Protein AF-A0A544UK49-F1 (afdb_monomer)

Structure (mmCIF, N/CA/C/O backbone):
data_AF-A0A544UK49-F1
#
_entry.id   AF-A0A544UK49-F1
#
loop_
_atom_site.group_PDB
_atom_site.id
_atom_site.type_symbol
_atom_site.label_atom_id
_atom_site.label_alt_id
_atom_site.label_comp_id
_atom_site.label_asym_id
_atom_site.label_entity_id
_atom_site.label_seq_id
_atom_site.pdbx_PDB_ins_code
_atom_site.Cartn_x
_atom_site.Cartn_y
_atom_site.Cartn_z
_atom_site.occupancy
_atom_site.B_iso_or_equiv
_atom_site.auth_seq_id
_atom_site.auth_comp_id
_atom_site.auth_asym_id
_atom_site.auth_atom_id
_atom_site.pdbx_PDB_model_num
ATOM 1 N N . MET A 1 1 ? 18.398 2.813 -22.092 1.00 40.28 1 MET A N 1
ATOM 2 C CA . MET A 1 1 ? 19.322 2.550 -20.971 1.00 40.28 1 MET A CA 1
ATOM 3 C C . MET A 1 1 ? 18.545 2.897 -19.704 1.00 40.28 1 MET A C 1
ATOM 5 O O . MET A 1 1 ? 17.751 3.825 -19.763 1.00 40.28 1 MET A O 1
ATOM 9 N N . LEU A 1 2 ? 18.608 2.081 -18.646 1.00 53.88 2 LEU A N 1
ATOM 10 C CA . LEU A 1 2 ? 18.011 2.440 -17.351 1.00 53.88 2 LEU A CA 1
ATOM 11 C C . LEU A 1 2 ? 19.060 3.272 -16.617 1.00 53.88 2 LEU A C 1
ATOM 13 O O . LEU A 1 2 ? 20.028 2.716 -16.107 1.00 53.88 2 LEU A O 1
ATOM 17 N N . ASP A 1 3 ? 18.902 4.591 -16.640 1.00 71.00 3 ASP A N 1
ATOM 18 C CA . ASP A 1 3 ? 19.961 5.518 -16.219 1.00 71.00 3 ASP A CA 1
ATOM 19 C C . ASP A 1 3 ? 20.086 5.627 -14.689 1.00 71.00 3 ASP A C 1
ATOM 21 O O . ASP A 1 3 ? 21.111 6.067 -14.174 1.00 71.00 3 ASP A O 1
ATOM 25 N N . SER A 1 4 ? 19.063 5.198 -13.940 1.00 80.25 4 SER A N 1
ATOM 26 C CA . SER A 1 4 ? 19.109 5.057 -12.480 1.00 80.25 4 SER A CA 1
ATOM 27 C C . SER A 1 4 ? 17.943 4.212 -11.950 1.00 80.25 4 SER A C 1
ATOM 29 O O . SER A 1 4 ? 16.921 4.046 -12.617 1.00 80.25 4 SER A O 1
ATOM 31 N N . MET A 1 5 ? 18.090 3.684 -10.732 1.00 88.31 5 MET A N 1
ATOM 32 C CA . MET A 1 5 ? 17.018 3.0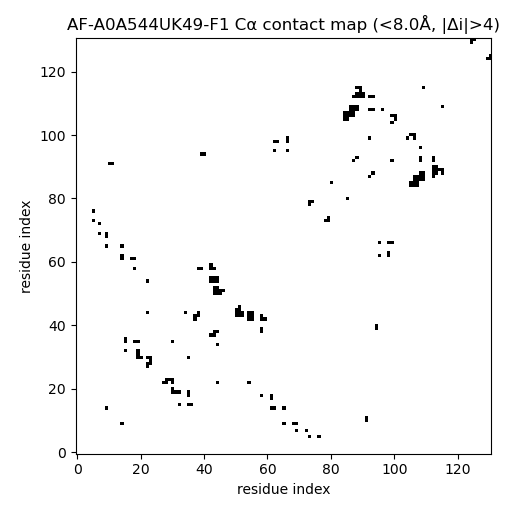47 -9.965 1.00 88.31 5 MET A CA 1
ATOM 33 C C . MET A 1 5 ? 17.021 3.619 -8.549 1.00 88.31 5 MET A C 1
ATOM 35 O O . MET A 1 5 ? 18.058 3.648 -7.887 1.00 88.31 5 MET A O 1
ATOM 39 N N . VAL A 1 6 ? 15.853 4.057 -8.081 1.00 89.38 6 VAL A N 1
ATOM 40 C CA . VAL A 1 6 ? 15.645 4.540 -6.712 1.00 89.38 6 VAL A CA 1
ATOM 41 C C . VAL A 1 6 ? 14.793 3.519 -5.968 1.00 89.38 6 VAL A C 1
ATOM 43 O O . VAL A 1 6 ? 13.713 3.161 -6.429 1.00 89.38 6 VAL A O 1
ATOM 46 N N . ILE A 1 7 ? 15.271 3.066 -4.810 1.00 91.56 7 ILE A N 1
ATOM 47 C CA . ILE A 1 7 ? 14.579 2.085 -3.966 1.00 91.56 7 ILE A CA 1
ATOM 48 C C . ILE A 1 7 ? 14.051 2.797 -2.719 1.00 91.56 7 ILE A C 1
ATOM 50 O O . ILE A 1 7 ? 14.794 3.521 -2.054 1.00 91.56 7 ILE A O 1
ATOM 54 N N . GLY A 1 8 ? 12.768 2.599 -2.413 1.00 89.81 8 GLY A N 1
ATOM 55 C CA . GLY A 1 8 ? 12.107 3.114 -1.214 1.00 89.81 8 GLY A CA 1
ATOM 56 C C . GLY A 1 8 ? 11.538 1.990 -0.348 1.00 89.81 8 GLY A C 1
ATOM 57 O O . GLY A 1 8 ? 11.257 0.904 -0.845 1.00 89.81 8 GLY A O 1
ATOM 58 N N . ASN A 1 9 ? 11.327 2.277 0.939 1.00 91.88 9 ASN A N 1
ATOM 59 C CA . ASN A 1 9 ? 10.817 1.313 1.926 1.00 91.88 9 ASN A CA 1
ATOM 60 C C . ASN A 1 9 ? 9.326 1.517 2.263 1.00 91.88 9 ASN A C 1
ATOM 62 O O . ASN A 1 9 ? 8.838 0.978 3.250 1.00 91.88 9 ASN A O 1
ATOM 66 N N . SER A 1 10 ? 8.591 2.281 1.452 1.00 91.81 10 SER A N 1
ATOM 67 C CA . SER A 1 10 ? 7.165 2.590 1.654 1.00 91.81 10 SER A CA 1
ATOM 68 C C . SER A 1 10 ? 6.254 1.532 1.019 1.00 91.81 10 SER A C 1
ATOM 70 O O . SER A 1 10 ? 5.401 1.849 0.198 1.00 91.81 10 SER A O 1
ATOM 72 N N . GLY A 1 11 ? 6.475 0.260 1.351 1.00 93.31 11 GLY A N 1
ATOM 73 C CA . GLY A 1 11 ? 5.667 -0.852 0.845 1.00 93.31 11 GLY A CA 1
ATOM 74 C C . GLY A 1 11 ? 4.308 -0.987 1.542 1.00 93.31 11 GLY A C 1
ATOM 75 O O . GLY A 1 11 ? 4.080 -0.434 2.618 1.00 93.31 11 GLY A O 1
ATOM 76 N N . ILE A 1 12 ? 3.419 -1.806 0.964 1.00 95.12 12 ILE A N 1
ATOM 77 C CA . ILE A 1 12 ? 2.086 -2.098 1.531 1.00 95.12 12 ILE A CA 1
ATOM 78 C C . ILE A 1 12 ? 2.165 -2.730 2.919 1.00 95.12 12 ILE A C 1
ATOM 80 O O . ILE A 1 12 ? 1.290 -2.495 3.744 1.00 95.12 12 ILE A O 1
ATOM 84 N N . ASN A 1 13 ? 3.215 -3.494 3.214 1.00 94.81 13 ASN A N 1
ATOM 85 C CA . ASN A 1 13 ? 3.452 -4.020 4.556 1.00 94.81 13 ASN A CA 1
ATOM 86 C C . ASN A 1 13 ? 3.513 -2.897 5.607 1.00 94.81 13 ASN A C 1
ATOM 88 O O . ASN A 1 13 ? 2.946 -3.049 6.682 1.00 94.81 13 ASN A O 1
ATOM 92 N N . ILE A 1 14 ? 4.112 -1.748 5.276 1.00 96.69 14 ILE A N 1
ATOM 93 C CA . ILE A 1 14 ? 4.169 -0.592 6.177 1.00 96.69 14 ILE A CA 1
ATOM 94 C C . ILE A 1 14 ? 2.776 0.005 6.386 1.00 96.69 14 ILE A C 1
ATOM 96 O O . ILE A 1 14 ? 2.404 0.305 7.518 1.00 96.69 14 ILE A O 1
ATOM 100 N N . LEU A 1 15 ? 1.983 0.147 5.319 1.00 97.25 15 LEU A N 1
ATOM 101 C CA . LEU A 1 15 ? 0.591 0.590 5.438 1.00 97.25 15 LEU A CA 1
ATOM 102 C C . LEU A 1 15 ? -0.228 -0.374 6.307 1.00 97.25 15 LEU A C 1
ATOM 104 O O . LEU A 1 15 ? -0.957 0.078 7.186 1.00 97.25 15 LEU A O 1
ATOM 108 N N . ARG A 1 16 ? -0.077 -1.689 6.105 1.00 97.19 16 ARG A N 1
ATOM 109 C CA . ARG A 1 16 ? -0.768 -2.716 6.899 1.00 97.19 16 ARG A CA 1
ATOM 110 C C . ARG A 1 16 ? -0.444 -2.576 8.385 1.00 97.19 16 ARG A C 1
ATOM 112 O O . ARG A 1 16 ? -1.366 -2.536 9.194 1.00 97.19 16 ARG A O 1
ATOM 119 N N . SER A 1 17 ? 0.832 -2.406 8.736 1.00 97.06 17 SER A N 1
ATOM 120 C CA . SER A 1 17 ? 1.244 -2.165 10.124 1.00 97.06 17 SER A CA 1
ATOM 121 C C . SER A 1 17 ? 0.639 -0.879 10.697 1.00 97.06 17 SER A C 1
ATOM 123 O O . SER A 1 17 ? 0.098 -0.910 11.799 1.00 97.06 17 SER A O 1
ATOM 125 N N . LYS A 1 18 ? 0.650 0.228 9.937 1.00 97.38 18 LYS A N 1
ATOM 126 C CA . LYS A 1 18 ? 0.038 1.504 10.357 1.00 97.38 18 LYS A CA 1
ATOM 127 C C . LYS A 1 18 ? -1.466 1.363 10.613 1.00 97.38 18 LYS A C 1
ATOM 129 O O . LYS A 1 18 ? -1.974 1.910 11.589 1.00 97.38 18 LYS A O 1
ATOM 134 N N . VAL A 1 19 ? -2.182 0.631 9.757 1.00 97.81 19 VAL A N 1
ATOM 135 C CA . VAL A 1 19 ? -3.616 0.351 9.935 1.00 97.81 19 VAL A CA 1
ATOM 136 C C . VAL A 1 19 ? -3.848 -0.503 11.176 1.00 97.81 19 VAL A C 1
ATOM 138 O O . VAL A 1 19 ? -4.675 -0.126 12.002 1.00 97.81 19 VAL A O 1
ATOM 141 N N . ALA A 1 20 ? -3.103 -1.599 11.345 1.00 97.69 20 ALA A N 1
ATOM 142 C CA . ALA A 1 20 ? -3.225 -2.476 12.509 1.00 97.69 20 ALA A CA 1
ATOM 143 C C . ALA A 1 20 ? -3.045 -1.700 13.819 1.00 97.69 20 ALA A C 1
ATOM 145 O O . ALA A 1 20 ? -3.921 -1.720 14.681 1.00 97.69 20 ALA A O 1
ATOM 146 N N . GLU A 1 21 ? -1.943 -0.956 13.935 1.00 97.75 21 GLU A N 1
ATOM 147 C CA . GLU A 1 21 ? -1.611 -0.167 15.121 1.00 97.75 21 GLU A CA 1
ATOM 148 C C . GLU A 1 21 ? -2.668 0.908 15.397 1.00 97.75 21 GLU A C 1
ATOM 150 O O . GLU A 1 21 ? -3.119 1.081 16.535 1.00 97.75 21 GLU A O 1
ATOM 155 N N . LYS A 1 22 ? -3.120 1.615 14.353 1.00 97.94 22 LYS A N 1
ATOM 156 C CA . LYS A 1 22 ? -4.109 2.682 14.509 1.00 97.94 22 LYS A CA 1
ATOM 157 C C . LYS A 1 22 ? -5.478 2.147 14.921 1.00 97.94 22 LYS A C 1
ATOM 159 O O . LYS A 1 22 ? -6.111 2.739 15.789 1.00 97.94 22 LYS A O 1
ATOM 164 N N . MET A 1 23 ? -5.927 1.044 14.327 1.00 97.12 23 MET A N 1
ATOM 165 C CA . MET A 1 23 ? -7.206 0.417 14.669 1.00 97.12 23 MET A CA 1
ATOM 166 C C . MET A 1 23 ? -7.163 -0.191 16.074 1.00 97.12 23 MET A C 1
ATOM 168 O O . MET A 1 23 ? -8.080 0.031 16.864 1.00 97.12 23 MET A O 1
ATOM 172 N N . ALA A 1 24 ? -6.075 -0.888 16.416 1.00 96.69 24 ALA A N 1
ATOM 173 C CA . ALA A 1 24 ? -5.889 -1.480 17.736 1.00 96.69 24 ALA A CA 1
ATOM 174 C C . ALA A 1 24 ? -5.894 -0.417 18.841 1.00 96.69 24 ALA A C 1
ATOM 176 O O . ALA A 1 24 ? -6.634 -0.536 19.816 1.00 96.69 24 ALA A O 1
ATOM 177 N N . SER A 1 25 ? -5.118 0.657 18.664 1.00 97.19 25 SER A N 1
ATOM 178 C CA . SER A 1 25 ? -5.023 1.742 19.649 1.00 97.19 25 SER A CA 1
ATOM 179 C C . SER A 1 25 ? -6.310 2.560 19.773 1.00 97.19 25 SER A C 1
ATOM 181 O O . SER A 1 25 ? -6.671 2.947 20.880 1.00 97.19 25 SER A O 1
ATOM 183 N N . HIS A 1 26 ? -7.014 2.818 18.667 1.00 96.88 26 HIS A N 1
ATOM 184 C CA . HIS A 1 26 ? -8.227 3.636 18.682 1.00 96.88 26 HIS A CA 1
ATOM 185 C C . HIS A 1 26 ? -9.438 2.888 19.261 1.00 96.88 26 HIS A C 1
ATOM 187 O O . HIS A 1 26 ? -10.202 3.474 20.021 1.00 96.88 26 HIS A O 1
ATOM 193 N N . TYR A 1 27 ? -9.603 1.599 18.942 1.00 95.31 27 TYR A N 1
ATOM 194 C CA . TYR A 1 27 ? -10.757 0.806 19.387 1.00 95.31 27 TYR A CA 1
ATOM 195 C C . TYR A 1 27 ? -10.472 -0.089 20.603 1.00 95.31 27 TYR A C 1
ATOM 197 O O . TYR A 1 27 ? -11.396 -0.715 21.118 1.00 95.31 27 TYR A O 1
ATOM 205 N N . GLY A 1 28 ? -9.221 -0.164 21.073 1.00 95.00 28 GLY A N 1
ATOM 206 C CA . GLY A 1 28 ? -8.837 -0.997 22.217 1.00 95.00 28 GLY A CA 1
ATOM 207 C C . GLY A 1 28 ? -8.973 -2.498 21.945 1.00 95.00 28 GLY A C 1
ATOM 208 O O . GLY A 1 28 ? -9.362 -3.253 22.833 1.00 95.00 28 GLY A O 1
ATOM 209 N N . ILE A 1 29 ? -8.694 -2.926 20.710 1.00 94.75 29 ILE A N 1
ATOM 210 C CA . ILE A 1 29 ? -8.846 -4.314 20.250 1.00 94.75 29 ILE A CA 1
ATOM 211 C C . ILE A 1 29 ? -7.521 -4.886 19.743 1.00 94.75 29 ILE A C 1
ATOM 213 O O . ILE A 1 29 ? -6.585 -4.154 19.428 1.00 94.75 29 ILE A O 1
ATOM 217 N N . THR A 1 30 ? -7.462 -6.206 19.592 1.00 94.00 30 THR A N 1
ATOM 218 C CA . THR A 1 30 ? -6.423 -6.857 18.787 1.00 94.00 30 THR A CA 1
ATOM 219 C C . THR A 1 30 ? -6.849 -6.866 17.323 1.00 94.00 30 THR A C 1
ATOM 221 O O . THR A 1 30 ? -8.000 -7.171 17.021 1.00 94.00 30 THR A O 1
ATOM 224 N N . VAL A 1 31 ? -5.921 -6.541 16.424 1.00 95.75 31 VAL A N 1
ATOM 225 C CA . VAL A 1 31 ? -6.138 -6.554 14.973 1.00 95.75 31 VAL A CA 1
ATOM 226 C C . VAL A 1 31 ? -5.103 -7.485 14.358 1.00 95.75 31 VAL A C 1
ATOM 228 O O . VAL A 1 31 ? -3.904 -7.239 14.479 1.00 95.75 31 VAL A O 1
ATOM 231 N N . SER A 1 32 ? -5.561 -8.576 13.752 1.00 95.56 32 SER A N 1
ATOM 232 C CA . SER A 1 32 ? -4.705 -9.538 13.059 1.00 95.56 32 SER A CA 1
ATOM 233 C C . SER A 1 32 ? -4.388 -9.088 11.631 1.00 95.56 32 SER A C 1
ATOM 235 O O . SER A 1 32 ? -5.064 -8.226 11.067 1.00 95.56 32 SER A O 1
ATOM 237 N N . ASP A 1 33 ? -3.397 -9.716 10.996 1.00 94.25 33 ASP A N 1
ATOM 238 C CA . ASP A 1 33 ? -3.070 -9.436 9.593 1.00 94.25 33 ASP A CA 1
ATOM 239 C C . ASP A 1 33 ? -4.237 -9.712 8.637 1.00 94.25 33 ASP A C 1
ATOM 241 O O . ASP A 1 33 ? -4.374 -9.011 7.631 1.00 94.25 33 ASP A O 1
ATOM 245 N N . ALA A 1 34 ? -5.076 -10.707 8.948 1.00 94.88 34 ALA A N 1
ATOM 246 C CA . ALA A 1 34 ? -6.279 -11.012 8.180 1.00 94.88 34 ALA A CA 1
ATOM 247 C C . ALA A 1 34 ? -7.318 -9.892 8.318 1.00 94.88 34 ALA A C 1
ATOM 249 O O . ALA A 1 34 ? -7.888 -9.455 7.319 1.00 94.88 34 ALA A O 1
ATOM 250 N N . ASP A 1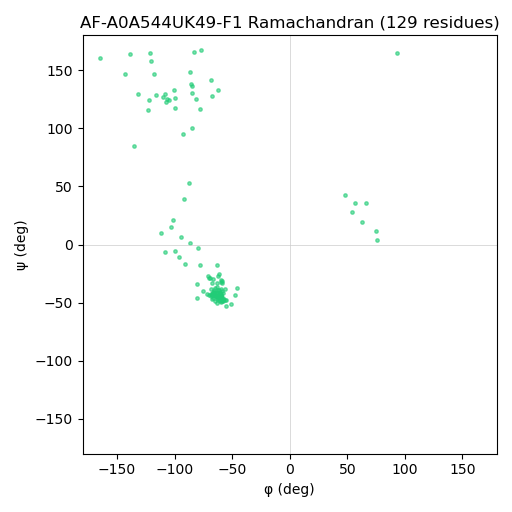 35 ? -7.504 -9.362 9.531 1.00 95.38 35 ASP A N 1
ATOM 251 C CA . ASP A 1 35 ? -8.410 -8.234 9.764 1.00 95.38 35 ASP A CA 1
ATOM 252 C C . ASP A 1 35 ? -7.974 -7.016 8.950 1.00 95.38 35 ASP A C 1
ATOM 254 O O . ASP A 1 35 ? -8.797 -6.401 8.280 1.00 95.38 35 ASP A O 1
ATOM 258 N N . VAL A 1 36 ? -6.675 -6.700 8.929 1.00 96.56 36 VAL A N 1
ATOM 259 C CA . VAL A 1 36 ? -6.136 -5.584 8.131 1.00 96.56 36 VAL A CA 1
ATOM 260 C C . VAL A 1 36 ? -6.433 -5.753 6.644 1.00 96.56 36 VAL A C 1
ATOM 262 O O . VAL A 1 36 ? -6.750 -4.779 5.964 1.00 96.56 36 VAL A O 1
ATOM 265 N N . GLU A 1 37 ? -6.335 -6.974 6.126 1.00 94.12 37 GLU A N 1
ATOM 266 C CA . GLU A 1 37 ? -6.648 -7.253 4.727 1.00 94.12 37 GLU A CA 1
ATOM 267 C C . GLU A 1 37 ? -8.111 -6.965 4.402 1.00 94.12 37 GLU A C 1
ATOM 269 O O . GLU A 1 37 ? -8.405 -6.274 3.425 1.00 94.12 37 GLU A O 1
ATOM 274 N N . HIS A 1 38 ? -9.020 -7.426 5.260 1.00 94.12 38 HIS A N 1
ATOM 275 C CA . HIS A 1 38 ? -10.441 -7.126 5.138 1.00 94.12 38 HIS A CA 1
ATOM 276 C C . HIS A 1 38 ? -10.722 -5.629 5.286 1.00 94.12 38 HIS A C 1
ATOM 278 O O . HIS A 1 38 ? -11.477 -5.072 4.496 1.00 94.12 38 HIS A O 1
ATOM 284 N N . ILE A 1 39 ? -10.071 -4.953 6.231 1.00 96.06 39 ILE A N 1
ATOM 285 C CA . ILE A 1 39 ? -10.217 -3.512 6.459 1.00 96.06 39 ILE A CA 1
ATOM 286 C C . ILE A 1 39 ? -9.793 -2.712 5.224 1.00 96.06 39 ILE A C 1
ATOM 288 O O . ILE A 1 39 ? -10.505 -1.799 4.814 1.00 96.06 39 ILE A O 1
ATOM 292 N N . LEU A 1 40 ? -8.655 -3.051 4.612 1.00 95.12 40 LEU A N 1
ATOM 293 C CA . LEU A 1 40 ? -8.162 -2.370 3.413 1.00 95.12 40 LEU A CA 1
ATOM 294 C C . LEU A 1 40 ? -9.022 -2.655 2.176 1.00 95.12 40 LEU A C 1
ATOM 296 O O . LEU A 1 40 ? -9.099 -1.809 1.290 1.00 95.12 40 LEU A O 1
ATOM 300 N N . LYS A 1 41 ? -9.666 -3.825 2.112 1.00 91.69 41 LYS A N 1
ATOM 301 C CA . LYS A 1 41 ? -10.545 -4.205 1.002 1.00 91.69 41 LYS A CA 1
ATOM 302 C C . LYS A 1 41 ? -11.943 -3.592 1.116 1.00 91.69 41 LYS A C 1
ATOM 304 O O . LYS A 1 41 ? -12.469 -3.086 0.133 1.00 91.69 41 LYS A O 1
ATOM 309 N N . GLU A 1 42 ? -12.540 -3.650 2.302 1.00 90.88 42 GLU A N 1
ATOM 310 C CA . GLU A 1 42 ? -13.922 -3.221 2.554 1.00 90.88 42 GLU A CA 1
ATOM 311 C C . GLU A 1 42 ? -14.011 -1.747 2.982 1.00 90.88 42 GLU A C 1
ATOM 313 O O . GLU A 1 42 ? -15.084 -1.145 2.953 1.00 90.88 42 GLU A O 1
ATOM 318 N N . GLY A 1 43 ? -12.891 -1.152 3.403 1.00 93.81 43 GLY A N 1
ATOM 319 C CA . GLY A 1 43 ? -12.805 0.238 3.854 1.00 93.81 43 GLY A CA 1
ATOM 320 C C . GLY A 1 43 ? -13.390 0.489 5.244 1.00 93.81 43 GLY A C 1
ATOM 321 O O . GLY A 1 43 ? -13.570 1.645 5.619 1.00 93.81 43 GLY A O 1
ATOM 322 N N . TYR A 1 44 ? -13.701 -0.567 6.002 1.00 96.50 44 TYR A N 1
ATOM 323 C CA . TYR A 1 44 ? -14.285 -0.475 7.338 1.00 96.50 44 TYR A CA 1
ATOM 324 C C . TYR A 1 44 ? -13.755 -1.558 8.272 1.00 96.50 44 TYR A C 1
ATOM 326 O O . TYR A 1 44 ? -13.535 -2.701 7.875 1.00 96.50 44 TYR A O 1
ATOM 334 N N . LEU A 1 45 ? -13.652 -1.205 9.550 1.00 96.50 45 LEU A N 1
ATOM 335 C CA . LEU A 1 45 ? -13.504 -2.151 10.644 1.00 96.50 45 LEU A CA 1
ATOM 336 C C . LEU A 1 45 ? -14.878 -2.653 11.106 1.00 96.50 45 LEU A C 1
ATOM 338 O O . LEU A 1 45 ? -15.815 -1.872 11.299 1.00 96.50 45 LEU A O 1
ATOM 342 N N . TYR A 1 46 ? -14.966 -3.955 11.364 1.00 94.38 46 TYR A N 1
ATOM 343 C CA . TYR A 1 46 ? -16.097 -4.579 12.040 1.00 94.38 46 TYR A CA 1
ATOM 344 C C . TYR A 1 46 ? -15.625 -5.166 13.367 1.00 94.38 46 TYR A C 1
ATOM 346 O O . TYR A 1 46 ? -14.672 -5.937 13.403 1.00 94.38 46 TYR A O 1
ATOM 354 N N . THR A 1 47 ? -16.308 -4.835 14.459 1.00 92.88 47 THR A N 1
ATOM 355 C CA . THR A 1 47 ? -16.032 -5.403 15.784 1.00 92.88 47 THR A CA 1
ATOM 356 C C . THR A 1 47 ? -17.289 -6.074 16.312 1.00 92.88 47 THR A C 1
ATOM 358 O O . THR A 1 47 ? -18.357 -5.465 16.363 1.00 92.88 47 THR A O 1
ATOM 361 N N . ASN A 1 48 ? -17.196 -7.362 16.658 1.00 89.75 48 ASN A N 1
ATOM 362 C CA . ASN A 1 48 ? -18.334 -8.163 17.135 1.00 89.75 48 ASN A CA 1
ATOM 363 C C . ASN A 1 48 ? -19.591 -8.026 16.244 1.00 89.75 48 ASN A C 1
ATOM 365 O O . ASN A 1 48 ? -20.704 -7.842 16.735 1.00 89.75 48 ASN A O 1
ATOM 369 N N . GLY A 1 49 ? -19.399 -8.042 14.919 1.00 89.56 49 GLY A N 1
ATOM 370 C CA . GLY A 1 49 ? -20.474 -7.897 13.930 1.00 89.56 49 GLY A CA 1
ATOM 371 C C . GLY A 1 49 ? -21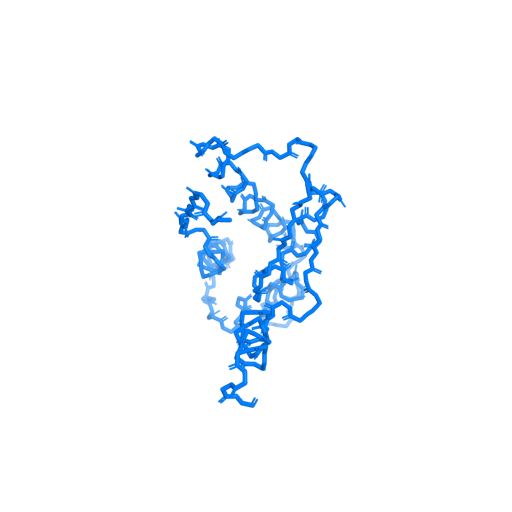.010 -6.472 13.740 1.00 89.56 49 GLY A C 1
ATOM 372 O O . GLY A 1 49 ? -21.950 -6.277 12.974 1.00 89.56 49 GLY A O 1
ATOM 373 N N . ARG A 1 50 ? -20.433 -5.462 14.402 1.00 93.81 50 ARG A N 1
ATOM 374 C CA . ARG A 1 50 ? -20.829 -4.055 14.262 1.00 93.81 50 ARG A CA 1
ATOM 375 C C . ARG A 1 50 ? -19.813 -3.286 13.436 1.00 93.81 50 ARG A C 1
ATOM 377 O O . ARG A 1 50 ? -18.631 -3.242 13.777 1.00 93.81 50 ARG A O 1
ATOM 384 N N . LYS A 1 51 ? -20.304 -2.653 12.376 1.00 95.94 51 LYS A N 1
ATOM 385 C CA . LYS A 1 51 ? -19.530 -1.748 11.533 1.00 95.94 51 LYS A CA 1
ATOM 386 C C . LYS A 1 51 ? -19.156 -0.492 12.317 1.00 95.94 51 LYS A C 1
ATOM 388 O O . LYS A 1 51 ? -20.025 0.158 12.894 1.00 95.94 51 LYS A O 1
ATOM 393 N N . GLN A 1 52 ? -17.876 -0.150 12.318 1.00 96.75 52 GLN A N 1
ATOM 394 C CA . GLN A 1 52 ? -17.370 1.072 12.933 1.00 96.75 52 GLN A CA 1
ATOM 395 C C . GLN A 1 52 ? -17.325 2.170 11.869 1.00 96.75 52 GLN A C 1
ATOM 397 O O . GLN A 1 52 ? -16.372 2.239 11.100 1.00 96.75 52 GLN A O 1
ATOM 402 N N . GLU A 1 53 ? -18.361 3.005 11.768 1.00 96.06 53 GLU A N 1
ATOM 403 C CA . GLU A 1 53 ? -18.480 3.976 10.661 1.00 96.06 53 GLU A CA 1
ATOM 404 C C . GLU A 1 53 ? -17.306 4.969 10.592 1.00 96.06 53 GLU A C 1
ATOM 406 O O . GLU A 1 53 ? -16.804 5.243 9.504 1.00 96.06 53 GLU A O 1
ATOM 411 N N . GLU A 1 54 ? -16.804 5.430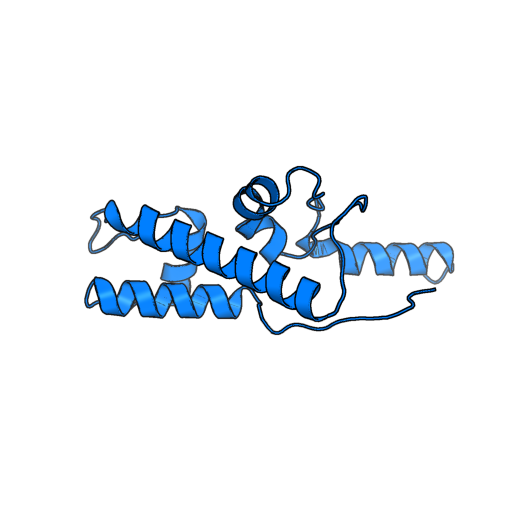 11.741 1.00 96.12 54 GLU A N 1
ATOM 412 C CA . GLU A 1 54 ? -15.654 6.348 11.824 1.00 96.12 54 GLU A CA 1
ATOM 413 C C . GLU A 1 54 ? -14.361 5.739 11.253 1.00 96.12 54 GLU A C 1
ATOM 415 O O . GLU A 1 54 ? -13.505 6.456 10.732 1.00 96.12 54 GLU A O 1
ATOM 420 N N . SER A 1 55 ? -14.230 4.405 11.276 1.00 97.12 55 SER A N 1
ATOM 421 C CA . SER A 1 55 ? -13.012 3.731 10.812 1.00 97.12 55 SER A CA 1
ATOM 422 C C . SER A 1 55 ? -12.690 4.053 9.355 1.00 97.12 55 SER A C 1
ATOM 424 O O . SER A 1 55 ? -11.514 4.154 9.012 1.00 97.12 55 SER A O 1
ATOM 426 N N . LYS A 1 56 ? -13.702 4.298 8.512 1.00 96.69 56 LYS A N 1
ATOM 427 C CA . LYS A 1 56 ? -13.501 4.623 7.096 1.00 96.69 56 LYS A CA 1
ATOM 428 C C . LYS A 1 56 ? -12.676 5.880 6.890 1.00 96.69 56 LYS A C 1
ATOM 430 O O . LYS A 1 56 ? -11.775 5.877 6.056 1.00 96.69 56 LYS A O 1
ATOM 435 N N . GLU A 1 57 ? -12.960 6.942 7.638 1.00 96.88 57 GLU A N 1
ATOM 436 C CA . GLU A 1 57 ? -12.204 8.189 7.512 1.00 96.88 57 GLU A CA 1
ATOM 437 C C . GLU A 1 57 ? -10.758 7.994 7.981 1.00 96.88 57 GLU A C 1
ATOM 439 O O . GLU A 1 57 ? -9.817 8.437 7.320 1.00 96.88 57 GLU A O 1
ATOM 444 N N . ILE A 1 58 ? -10.567 7.247 9.072 1.00 97.69 58 ILE A N 1
ATOM 445 C CA . ILE A 1 58 ? -9.237 6.921 9.592 1.00 97.69 58 ILE A CA 1
ATOM 446 C C . ILE A 1 58 ? -8.432 6.123 8.554 1.00 97.69 58 ILE A C 1
ATOM 448 O O . ILE A 1 58 ? -7.280 6.461 8.280 1.00 97.69 58 ILE A O 1
ATOM 452 N N . ILE A 1 59 ? -9.029 5.088 7.954 1.00 97.44 59 ILE A N 1
ATOM 453 C CA . ILE A 1 59 ? -8.393 4.246 6.929 1.00 97.44 59 ILE A CA 1
ATOM 454 C C . ILE A 1 59 ? -8.054 5.079 5.692 1.00 97.44 59 ILE A C 1
ATOM 456 O O . ILE A 1 59 ? -6.924 5.019 5.209 1.00 97.44 59 ILE A O 1
ATOM 460 N N . HIS A 1 60 ? -8.996 5.896 5.216 1.00 96.69 60 HIS A N 1
ATOM 461 C CA . HIS A 1 60 ? -8.782 6.767 4.064 1.00 96.69 60 HIS A CA 1
ATOM 462 C C . HIS A 1 60 ? -7.602 7.715 4.295 1.00 96.69 60 HIS A C 1
ATOM 464 O O . HIS A 1 60 ? -6.703 7.803 3.462 1.00 96.69 60 HIS A O 1
ATOM 470 N N . LYS A 1 61 ? -7.540 8.351 5.469 1.00 97.62 61 LYS A N 1
ATOM 471 C CA . LYS A 1 61 ? -6.442 9.249 5.832 1.00 97.62 61 LYS A CA 1
ATOM 472 C C . LYS A 1 61 ? -5.092 8.532 5.908 1.00 97.62 61 LYS A C 1
ATOM 474 O O . LYS A 1 61 ? -4.069 9.108 5.535 1.00 97.62 61 LYS A O 1
ATOM 479 N N . LEU A 1 62 ? -5.062 7.282 6.377 1.00 97.94 62 LEU A N 1
ATOM 480 C CA . LEU A 1 62 ? -3.841 6.468 6.392 1.00 97.94 62 LEU A CA 1
ATOM 481 C C . LEU A 1 62 ? -3.366 6.129 4.975 1.00 97.94 62 LEU A C 1
ATOM 483 O O . LEU A 1 62 ? -2.171 6.233 4.701 1.00 97.94 62 LEU A O 1
ATOM 487 N N . ILE A 1 63 ? -4.289 5.768 4.079 1.00 97.75 63 ILE A N 1
ATOM 488 C CA . ILE A 1 63 ? -4.001 5.489 2.666 1.00 97.75 63 ILE A CA 1
ATOM 489 C C . ILE A 1 63 ? -3.475 6.750 1.967 1.00 97.75 63 ILE A C 1
ATOM 491 O O . ILE A 1 63 ? -2.403 6.712 1.364 1.00 97.75 63 ILE A O 1
ATOM 495 N N . GLU A 1 64 ? -4.170 7.878 2.117 1.00 97.81 64 GLU A N 1
ATOM 496 C CA . GLU A 1 64 ? -3.766 9.183 1.580 1.00 97.81 64 GLU A CA 1
ATOM 497 C C . GLU A 1 64 ? -2.367 9.586 2.052 1.00 97.81 64 GLU A C 1
ATOM 499 O O . GLU A 1 64 ? -1.506 9.965 1.251 1.00 97.81 64 GLU A O 1
ATOM 504 N N . THR A 1 65 ? -2.114 9.466 3.357 1.00 97.75 65 THR A N 1
ATOM 505 C CA . THR A 1 65 ? -0.807 9.778 3.944 1.00 97.75 65 THR A CA 1
ATOM 506 C C . THR A 1 65 ? 0.275 8.874 3.358 1.00 97.75 65 THR A C 1
ATOM 508 O O . THR A 1 65 ? 1.335 9.359 2.972 1.00 97.75 65 THR A O 1
ATOM 511 N N . HIS A 1 66 ? 0.011 7.573 3.232 1.00 97.88 66 HIS A N 1
ATOM 512 C CA . HIS A 1 66 ? 0.975 6.620 2.691 1.00 97.88 66 HIS A CA 1
ATOM 513 C C . HIS A 1 66 ? 1.325 6.902 1.223 1.00 97.88 66 HIS A C 1
ATOM 515 O O . HIS A 1 66 ? 2.499 6.913 0.856 1.00 97.88 66 HIS A O 1
ATOM 521 N N . VAL A 1 67 ? 0.327 7.197 0.387 1.00 96.81 67 VAL A N 1
ATOM 522 C CA . VAL A 1 67 ? 0.559 7.577 -1.015 1.00 96.81 67 VAL A CA 1
ATOM 523 C C . VAL A 1 67 ? 1.338 8.892 -1.100 1.00 96.81 67 VAL A C 1
ATOM 525 O O . VAL A 1 67 ? 2.312 8.992 -1.849 1.00 96.81 67 VAL A O 1
ATOM 528 N N . THR A 1 68 ? 0.996 9.866 -0.258 1.00 96.12 68 THR A N 1
ATOM 529 C CA . THR A 1 68 ? 1.721 11.140 -0.162 1.00 96.12 68 THR A CA 1
ATOM 530 C C . THR A 1 68 ? 3.193 10.932 0.217 1.00 96.12 68 THR A C 1
ATOM 532 O O . THR A 1 68 ? 4.083 11.542 -0.378 1.00 96.12 68 THR A O 1
ATOM 535 N N . GLU A 1 69 ? 3.481 10.043 1.172 1.00 96.31 69 GLU A N 1
ATOM 536 C CA . GLU A 1 69 ? 4.846 9.676 1.570 1.00 96.31 69 GLU A CA 1
ATOM 537 C C . GLU A 1 69 ? 5.644 9.071 0.404 1.00 96.31 69 GLU A C 1
ATOM 539 O O . GLU A 1 69 ? 6.809 9.428 0.219 1.00 96.31 69 GLU A O 1
ATOM 544 N N . ILE A 1 70 ? 5.027 8.205 -0.412 1.00 95.44 70 ILE A N 1
ATOM 545 C CA . ILE A 1 70 ? 5.659 7.617 -1.608 1.00 95.44 70 ILE A CA 1
ATOM 546 C C . ILE A 1 70 ? 6.067 8.720 -2.594 1.00 95.44 70 ILE A C 1
ATOM 548 O O . ILE A 1 70 ? 7.218 8.768 -3.041 1.00 95.44 70 ILE A O 1
ATOM 552 N N . PHE A 1 71 ? 5.155 9.645 -2.901 1.00 92.81 71 PHE A N 1
ATOM 553 C CA . PHE A 1 71 ? 5.442 10.749 -3.817 1.00 92.81 71 PHE A CA 1
ATOM 554 C C . PHE A 1 71 ? 6.492 11.714 -3.265 1.00 92.81 71 PHE A C 1
ATOM 556 O O . PHE A 1 71 ? 7.371 12.164 -4.003 1.00 92.81 71 PHE A O 1
ATOM 563 N N . ASN A 1 72 ? 6.436 12.028 -1.973 1.00 94.06 72 ASN A N 1
ATOM 564 C CA . ASN A 1 72 ? 7.411 12.909 -1.336 1.00 94.06 72 ASN A CA 1
ATOM 565 C C . ASN A 1 72 ? 8.808 12.283 -1.311 1.00 94.06 72 ASN A C 1
ATOM 567 O O . ASN A 1 72 ? 9.791 12.973 -1.588 1.00 94.06 72 ASN A O 1
ATOM 571 N N . PHE A 1 73 ? 8.902 10.974 -1.064 1.00 94.94 73 PHE A N 1
ATOM 572 C CA . PHE A 1 73 ? 10.161 10.247 -1.168 1.00 94.94 73 PHE A CA 1
ATOM 573 C C . PHE A 1 73 ? 10.748 10.349 -2.579 1.00 94.94 73 PHE A C 1
ATOM 575 O O . PHE A 1 73 ? 11.906 10.734 -2.725 1.00 94.94 73 PHE A O 1
ATOM 582 N N . ALA A 1 74 ? 9.955 10.097 -3.621 1.00 91.81 74 ALA A N 1
ATOM 583 C CA . ALA A 1 74 ? 10.411 10.230 -5.002 1.00 91.81 74 ALA A CA 1
ATOM 584 C C . ALA A 1 74 ? 10.879 11.665 -5.334 1.00 91.81 74 ALA A C 1
ATOM 586 O O . ALA A 1 74 ? 11.981 11.841 -5.859 1.00 91.81 74 ALA A O 1
ATOM 587 N N . LYS A 1 75 ? 10.119 12.698 -4.934 1.00 92.00 75 LYS A N 1
ATOM 588 C CA . LYS A 1 75 ? 10.513 14.114 -5.099 1.00 92.00 75 LYS A CA 1
ATOM 589 C C . LYS A 1 75 ? 11.841 14.427 -4.410 1.00 92.00 75 LYS A C 1
ATOM 591 O O . LYS A 1 75 ? 12.686 15.099 -4.992 1.00 92.00 75 LYS A O 1
ATOM 596 N N . SER A 1 76 ? 12.062 13.897 -3.202 1.00 93.88 76 SER A N 1
ATOM 597 C CA . SER A 1 76 ? 13.326 14.064 -2.462 1.00 93.88 76 SER A CA 1
ATOM 598 C C . SER A 1 76 ? 14.541 13.445 -3.166 1.00 93.88 76 SER A C 1
ATOM 600 O O . SER A 1 76 ? 15.682 13.777 -2.852 1.00 93.88 76 SER A O 1
ATOM 602 N N . ARG A 1 77 ? 14.303 12.550 -4.131 1.00 92.06 77 ARG A N 1
ATOM 603 C CA . ARG A 1 77 ? 15.316 11.914 -4.983 1.00 92.06 77 ARG A CA 1
ATOM 604 C C . ARG A 1 77 ? 15.380 12.548 -6.371 1.00 92.06 77 ARG A C 1
ATOM 606 O O . ARG A 1 77 ? 15.866 11.923 -7.308 1.00 92.06 77 ARG A O 1
ATOM 613 N N . SER A 1 78 ? 14.889 13.781 -6.491 1.00 89.44 78 SER A N 1
ATOM 614 C CA . SER A 1 78 ? 14.873 14.570 -7.725 1.00 89.44 78 SER A CA 1
ATOM 615 C C . SER A 1 78 ? 14.040 13.955 -8.855 1.00 89.44 78 SER A C 1
ATOM 617 O O . SER A 1 78 ? 14.206 14.331 -10.014 1.00 89.44 78 SER A O 1
ATOM 619 N N . ILE A 1 79 ? 13.117 13.040 -8.536 1.00 88.69 79 ILE A N 1
ATOM 620 C CA . ILE A 1 79 ? 12.136 12.545 -9.502 1.00 88.69 79 ILE A CA 1
ATOM 621 C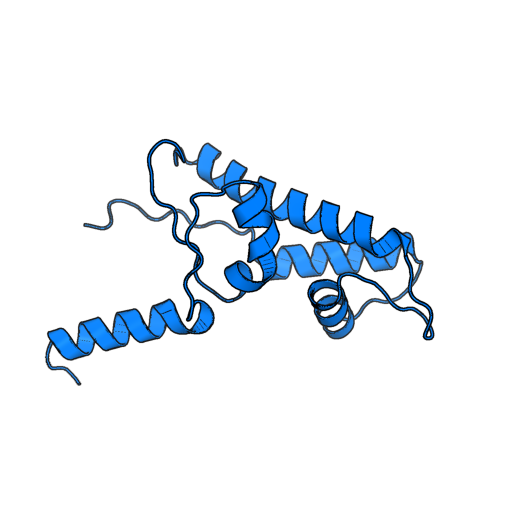 C . ILE A 1 79 ? 11.046 13.609 -9.638 1.00 88.69 79 ILE A C 1
ATOM 623 O O . ILE A 1 79 ? 10.341 13.933 -8.679 1.00 88.69 79 ILE A O 1
ATOM 627 N N . THR A 1 80 ? 10.925 14.171 -10.838 1.00 86.62 80 THR A N 1
ATOM 628 C CA . THR A 1 80 ? 9.839 15.086 -11.195 1.00 86.62 80 THR A CA 1
ATOM 629 C C . THR A 1 80 ? 8.632 14.305 -11.689 1.00 86.62 80 THR A C 1
ATOM 631 O O . THR A 1 80 ? 8.778 13.258 -12.309 1.00 86.62 80 THR A O 1
ATOM 634 N N . PHE A 1 81 ? 7.442 14.844 -11.446 1.00 86.25 81 PHE A N 1
ATOM 635 C CA . PHE A 1 81 ? 6.178 14.305 -11.948 1.00 86.25 81 PHE A CA 1
ATOM 636 C C . PHE A 1 81 ? 5.517 15.221 -12.988 1.00 86.25 81 PHE A C 1
ATOM 638 O O . PHE A 1 81 ? 4.374 15.009 -13.381 1.00 86.25 81 PHE A O 1
ATOM 645 N N . ASN A 1 82 ? 6.239 16.248 -13.439 1.00 86.06 82 ASN A N 1
ATOM 646 C CA . ASN A 1 82 ? 5.757 17.196 -14.437 1.00 86.06 82 ASN A CA 1
ATOM 647 C C . ASN A 1 82 ? 6.005 16.649 -15.846 1.00 86.06 82 ASN A C 1
ATOM 649 O O . ASN A 1 82 ? 7.135 16.283 -16.161 1.00 86.06 82 ASN A O 1
ATOM 653 N N . ASN A 1 83 ? 4.976 16.659 -16.701 1.00 82.50 83 ASN A N 1
ATOM 654 C CA . ASN A 1 83 ? 5.047 16.242 -18.112 1.00 82.50 83 ASN A CA 1
ATOM 655 C C . ASN A 1 83 ? 5.607 14.824 -18.341 1.00 82.50 83 ASN A C 1
ATOM 657 O O . ASN A 1 83 ? 6.175 14.551 -19.397 1.00 82.50 83 ASN A O 1
ATOM 661 N N . ILE A 1 84 ? 5.440 13.919 -17.373 1.00 84.00 84 ILE A N 1
ATOM 662 C CA . ILE A 1 84 ? 5.817 12.511 -17.514 1.00 84.00 84 ILE A CA 1
ATOM 663 C C . ILE A 1 84 ? 4.596 11.604 -17.385 1.00 84.00 84 ILE A C 1
ATOM 665 O O . ILE A 1 84 ? 3.673 11.887 -16.622 1.00 84.00 84 ILE A O 1
ATOM 669 N N . SER A 1 85 ? 4.613 10.490 -18.113 1.00 83.50 85 SER A N 1
ATOM 670 C CA . SER A 1 85 ?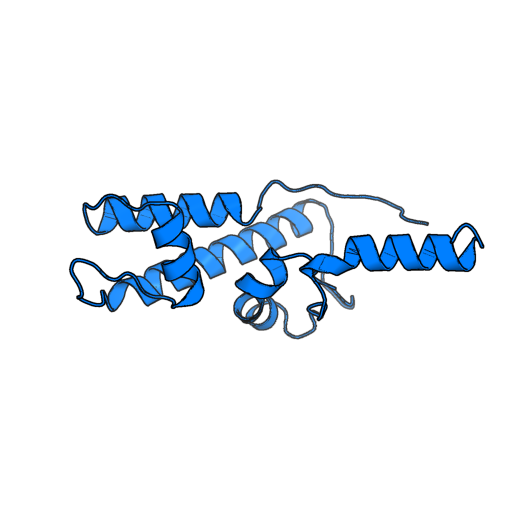 3.703 9.375 -17.858 1.00 83.50 85 SER A CA 1
ATOM 671 C C . SER A 1 85 ? 4.274 8.540 -16.718 1.00 83.50 85 SER A C 1
ATOM 673 O O . SER A 1 85 ? 5.419 8.094 -16.799 1.00 83.50 85 SER A O 1
ATOM 675 N N . ILE A 1 86 ? 3.489 8.324 -15.665 1.00 90.69 86 ILE A N 1
ATOM 676 C CA . ILE A 1 86 ? 3.884 7.494 -14.523 1.00 90.69 86 ILE A CA 1
ATOM 677 C C . ILE A 1 86 ? 3.091 6.200 -14.600 1.00 90.69 86 ILE A C 1
ATOM 679 O O . ILE A 1 86 ? 1.862 6.239 -14.576 1.00 90.69 86 ILE A O 1
ATOM 683 N N . THR A 1 87 ? 3.785 5.069 -14.649 1.00 92.19 87 THR A N 1
ATOM 684 C CA . THR A 1 87 ? 3.149 3.751 -14.605 1.00 92.19 87 THR A CA 1
ATOM 685 C C . THR A 1 87 ? 3.386 3.111 -13.246 1.00 92.19 87 THR A C 1
ATOM 687 O O . THR A 1 87 ? 4.526 2.965 -12.806 1.00 92.19 87 THR A O 1
ATOM 690 N N . PHE A 1 88 ? 2.304 2.714 -12.588 1.00 93.31 88 PHE A N 1
ATOM 691 C CA . PHE A 1 88 ? 2.314 1.966 -11.339 1.00 93.31 88 PHE A CA 1
ATOM 692 C C . PHE A 1 88 ? 2.054 0.485 -11.623 1.00 93.31 88 PHE A C 1
ATOM 694 O O . PHE A 1 88 ? 1.135 0.139 -12.366 1.00 93.31 88 PHE A O 1
ATOM 701 N N . CYS A 1 89 ? 2.865 -0.382 -11.018 1.00 92.69 89 CYS A N 1
ATOM 702 C CA . CYS A 1 89 ? 2.773 -1.832 -11.147 1.00 92.69 89 CYS A CA 1
ATOM 703 C C . CYS A 1 89 ? 3.006 -2.528 -9.795 1.00 92.69 89 CYS A C 1
ATOM 705 O O . CYS A 1 89 ? 3.535 -1.944 -8.848 1.00 92.69 89 CYS A O 1
ATOM 707 N N . GLY A 1 90 ? 2.635 -3.806 -9.712 1.00 90.06 90 GLY A N 1
ATOM 708 C CA . GLY A 1 90 ? 2.658 -4.604 -8.486 1.00 90.06 90 GLY A CA 1
ATOM 709 C C . GLY A 1 90 ? 1.325 -4.603 -7.731 1.00 90.06 90 GLY A C 1
ATOM 710 O O . GLY A 1 90 ? 0.442 -3.778 -7.958 1.00 90.06 90 GLY A O 1
ATOM 711 N N . GLY A 1 91 ? 1.164 -5.541 -6.792 1.00 89.12 91 GLY A N 1
ATOM 712 C CA . GLY A 1 91 ? -0.094 -5.703 -6.045 1.00 89.12 91 GLY A CA 1
ATOM 713 C C . GLY A 1 91 ? -0.522 -4.458 -5.256 1.00 89.12 91 GLY A C 1
ATOM 714 O O . GLY A 1 91 ? -1.711 -4.165 -5.166 1.00 89.12 91 GLY A O 1
ATOM 715 N N . GLY A 1 92 ? 0.438 -3.676 -4.750 1.00 92.38 92 GLY A N 1
ATOM 716 C CA . GLY A 1 92 ? 0.143 -2.438 -4.026 1.00 92.38 92 GLY A CA 1
ATOM 717 C C . GLY A 1 92 ? -0.482 -1.343 -4.887 1.00 92.38 92 GLY A C 1
ATOM 718 O O . GLY A 1 92 ? -1.301 -0.577 -4.391 1.00 92.38 92 GLY A O 1
ATOM 719 N N . SER A 1 93 ? -0.167 -1.300 -6.181 1.00 93.38 93 SER A N 1
ATOM 720 C CA . SER A 1 93 ? -0.740 -0.317 -7.105 1.00 93.38 93 SER A CA 1
ATOM 721 C C . SER A 1 93 ? -2.232 -0.520 -7.331 1.00 93.38 93 SER A C 1
ATOM 723 O O . SER A 1 93 ? -2.957 0.458 -7.482 1.00 93.38 93 SER A O 1
ATOM 725 N N . LEU A 1 94 ? -2.704 -1.770 -7.308 1.00 92.44 94 LEU A N 1
ATOM 726 C CA . LEU A 1 94 ? -4.132 -2.076 -7.393 1.00 92.44 94 LEU A CA 1
ATOM 727 C C . LEU A 1 94 ? -4.865 -1.654 -6.119 1.00 92.44 94 LEU A C 1
ATOM 729 O O . LEU A 1 94 ? -5.921 -1.035 -6.203 1.00 92.44 94 LEU A O 1
ATOM 733 N N . LEU A 1 95 ? -4.281 -1.942 -4.952 1.00 92.56 95 LEU A N 1
ATOM 734 C CA . LEU A 1 95 ? -4.864 -1.588 -3.654 1.00 92.56 95 LEU A CA 1
ATOM 735 C C . LEU A 1 95 ? -4.953 -0.069 -3.454 1.00 92.56 95 LEU A C 1
ATOM 737 O O . LEU A 1 95 ? -5.928 0.428 -2.906 1.00 92.56 95 LEU A O 1
ATOM 741 N N . LEU A 1 96 ? -3.953 0.674 -3.927 1.00 95.25 96 LEU A N 1
ATOM 742 C CA . LEU A 1 96 ? -3.875 2.131 -3.788 1.00 95.25 96 LEU A CA 1
ATOM 743 C C . LEU A 1 96 ? -4.442 2.888 -4.998 1.00 95.25 96 LEU A C 1
ATOM 745 O O . LEU A 1 96 ? -4.313 4.108 -5.060 1.00 95.25 96 LEU A O 1
ATOM 749 N N . LYS A 1 97 ? -5.047 2.190 -5.969 1.00 94.69 97 LYS A N 1
ATOM 750 C CA . LYS A 1 97 ? -5.448 2.747 -7.270 1.00 94.69 97 LYS A CA 1
ATOM 751 C C . LYS A 1 97 ? -6.264 4.030 -7.150 1.00 94.69 97 LYS A C 1
ATOM 753 O O . LYS A 1 97 ? -5.941 5.012 -7.812 1.00 94.69 97 LYS A O 1
ATOM 758 N N . GLU A 1 98 ? -7.320 4.009 -6.340 1.00 94.31 98 GLU A N 1
ATOM 759 C CA . GLU A 1 98 ? -8.221 5.158 -6.194 1.00 94.31 98 GLU A CA 1
ATOM 760 C C . GLU A 1 98 ? -7.466 6.389 -5.691 1.00 94.31 98 GLU A C 1
ATOM 762 O O . GLU A 1 98 ? -7.610 7.482 -6.234 1.00 94.31 98 GLU A O 1
ATOM 767 N N . GLU A 1 99 ? -6.589 6.188 -4.711 1.00 96.44 99 GLU A N 1
ATOM 768 C CA . GLU A 1 99 ? -5.805 7.256 -4.109 1.00 96.44 99 GLU A CA 1
ATOM 769 C C . GLU A 1 99 ? -4.709 7.785 -5.039 1.00 96.44 99 GLU A C 1
ATOM 771 O O . GLU A 1 99 ? -4.527 8.996 -5.172 1.00 96.44 99 GLU A O 1
ATOM 776 N N . ILE A 1 100 ? -4.003 6.885 -5.726 1.00 96.00 100 ILE A N 1
ATOM 777 C CA . ILE A 1 100 ? -2.983 7.252 -6.711 1.00 96.00 100 ILE A CA 1
ATOM 778 C C . ILE A 1 100 ? -3.605 8.126 -7.801 1.00 96.00 100 ILE A C 1
ATOM 780 O O . ILE A 1 100 ? -3.057 9.180 -8.114 1.00 96.00 100 ILE A O 1
ATOM 784 N N . LEU A 1 101 ? -4.755 7.724 -8.349 1.00 94.94 101 LEU A N 1
ATOM 785 C CA . LEU A 1 101 ? -5.440 8.472 -9.406 1.00 94.94 101 LEU A CA 1
ATOM 786 C C . LEU A 1 101 ? -6.047 9.786 -8.898 1.00 94.94 101 LEU A C 1
ATOM 788 O O . LEU A 1 101 ? -6.123 10.751 -9.655 1.00 94.94 101 LEU A O 1
ATOM 792 N N . ARG A 1 102 ? -6.435 9.860 -7.619 1.00 95.38 102 ARG A N 1
A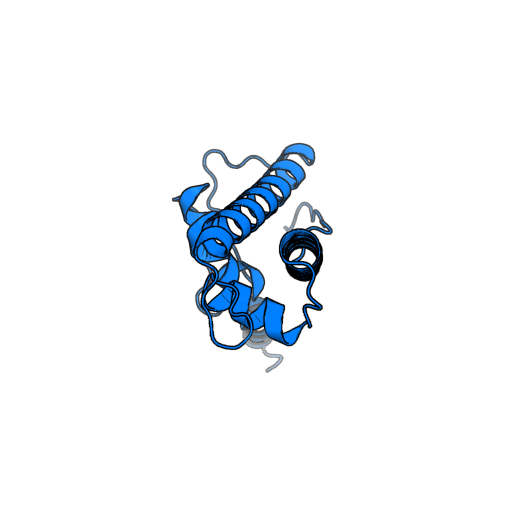TOM 793 C CA . ARG A 1 102 ? -6.882 11.108 -6.986 1.00 95.38 102 ARG A CA 1
ATOM 794 C C . ARG A 1 102 ? -5.754 12.139 -6.908 1.00 95.38 102 ARG A C 1
ATOM 796 O O . ARG A 1 102 ? -5.983 13.304 -7.220 1.00 95.38 102 ARG A O 1
ATOM 803 N N . GLN A 1 103 ? -4.548 11.725 -6.514 1.00 92.00 103 GLN A N 1
ATOM 804 C CA . GLN A 1 103 ? -3.393 12.627 -6.405 1.00 92.00 103 GLN A CA 1
ATOM 805 C C . GLN A 1 103 ? -2.709 12.894 -7.755 1.00 92.00 103 GLN A C 1
ATOM 807 O O . GLN A 1 103 ? -2.212 13.995 -7.989 1.00 92.00 103 GLN A O 1
ATOM 812 N N . PHE A 1 104 ? -2.689 11.900 -8.645 1.00 90.50 104 PHE A N 1
ATOM 813 C CA . PHE A 1 104 ? -2.071 11.957 -9.970 1.00 90.50 104 PHE A CA 1
ATOM 814 C C . PHE A 1 104 ? -2.999 11.349 -11.035 1.00 90.50 104 PHE A C 1
ATOM 816 O O . PHE A 1 104 ? -2.832 10.190 -11.418 1.00 90.50 104 PHE A O 1
ATOM 823 N N . PRO A 1 105 ? -3.939 12.141 -11.585 1.00 91.50 105 PRO A N 1
ATOM 824 C CA . PRO A 1 105 ? -4.947 11.650 -12.532 1.00 91.50 105 PRO A CA 1
ATOM 825 C C . PRO A 1 105 ? -4.389 11.064 -13.834 1.00 91.50 105 PRO A C 1
ATOM 827 O O . PRO A 1 105 ? -5.035 10.231 -14.461 1.00 91.50 105 PRO A O 1
ATOM 830 N N . ASN A 1 106 ? -3.185 11.483 -14.235 1.00 90.19 106 ASN A N 1
ATOM 831 C CA . ASN A 1 106 ? -2.515 11.003 -15.448 1.00 90.19 106 ASN A CA 1
ATOM 832 C C . ASN A 1 106 ? -1.694 9.720 -15.221 1.00 90.19 106 ASN A C 1
ATOM 834 O O . ASN A 1 106 ? -1.012 9.264 -16.139 1.00 90.19 106 ASN A O 1
ATOM 838 N N . ALA A 1 107 ? -1.694 9.165 -14.006 1.00 93.19 107 ALA A N 1
ATOM 839 C CA . ALA A 1 107 ? -1.006 7.915 -13.724 1.00 93.19 107 ALA A CA 1
ATOM 840 C C . ALA A 1 107 ? -1.699 6.736 -14.424 1.00 93.19 107 ALA A C 1
ATOM 842 O O . ALA A 1 107 ? -2.924 6.636 -14.465 1.00 93.19 107 ALA A O 1
ATOM 843 N N . VAL A 1 108 ? -0.901 5.806 -14.936 1.00 93.69 108 VAL A N 1
ATOM 844 C CA . VAL A 1 108 ? -1.371 4.549 -15.517 1.00 93.69 108 VAL A CA 1
ATOM 845 C C . VAL A 1 108 ? -1.203 3.449 -14.478 1.00 93.69 108 VAL A C 1
ATOM 847 O O . VAL A 1 108 ? -0.111 3.257 -13.945 1.00 93.69 108 VAL A O 1
ATOM 850 N N . ILE A 1 109 ? -2.277 2.716 -14.188 1.00 94.06 109 ILE A N 1
ATOM 851 C CA . ILE A 1 109 ? -2.219 1.512 -13.353 1.00 94.06 109 ILE A CA 1
ATOM 852 C C . ILE A 1 109 ? -2.214 0.301 -14.281 1.00 94.06 109 ILE A C 1
ATOM 854 O O . ILE A 1 109 ? -3.179 0.095 -15.019 1.00 94.06 109 ILE A O 1
ATOM 858 N N . GLU A 1 110 ? -1.139 -0.483 -14.249 1.00 90.94 110 GLU A N 1
ATOM 859 C CA . GLU A 1 110 ? -0.990 -1.667 -15.098 1.00 90.94 110 GLU A CA 1
ATOM 860 C C . GLU A 1 110 ? -2.084 -2.706 -14.784 1.00 90.94 110 GLU A C 1
ATOM 862 O O . GLU A 1 110 ? -2.340 -2.998 -13.611 1.00 90.94 110 GLU A O 1
ATOM 867 N N . GLN A 1 111 ? -2.747 -3.270 -15.801 1.00 79.38 111 GLN A N 1
ATOM 868 C CA . GLN A 1 111 ? -3.893 -4.171 -15.585 1.00 79.38 111 GLN A CA 1
ATOM 869 C C . GLN A 1 111 ? -3.458 -5.484 -14.926 1.00 79.38 111 GLN A C 1
ATOM 871 O O . GLN A 1 111 ? -4.005 -5.870 -13.893 1.00 79.38 111 GLN A O 1
ATOM 876 N N . ASP A 1 112 ? -2.387 -6.091 -15.441 1.00 82.31 112 ASP A N 1
ATOM 877 C CA . ASP A 1 112 ? -1.768 -7.295 -14.881 1.00 82.31 112 ASP A CA 1
ATOM 878 C C . ASP A 1 112 ? -0.651 -6.939 -13.896 1.00 82.31 112 ASP A C 1
ATOM 880 O O . ASP A 1 112 ? 0.395 -7.587 -13.844 1.00 82.31 112 ASP A O 1
ATOM 884 N N . SER A 1 113 ? -0.862 -5.890 -13.092 1.00 80.25 113 SER A N 1
ATOM 885 C CA . SER A 1 113 ? 0.134 -5.329 -12.168 1.00 80.25 113 SER A CA 1
ATOM 886 C C . SER A 1 113 ? 0.875 -6.387 -11.340 1.00 80.25 113 SER A C 1
ATOM 888 O O . SER A 1 113 ? 2.070 -6.241 -11.097 1.00 80.25 113 SER A O 1
ATOM 890 N N . GLN A 1 114 ? 0.197 -7.455 -10.907 1.00 83.12 114 GLN A N 1
ATOM 891 C CA . GLN A 1 114 ? 0.800 -8.527 -10.102 1.00 83.12 114 GLN A CA 1
ATOM 892 C C . GLN A 1 114 ? 1.772 -9.420 -10.896 1.00 83.12 114 GLN A C 1
ATOM 894 O O . GLN A 1 114 ? 2.713 -9.960 -10.316 1.00 83.12 114 GLN A O 1
ATOM 899 N N . TYR A 1 115 ? 1.583 -9.539 -12.212 1.00 87.12 115 TYR A N 1
ATOM 900 C CA . TYR A 1 115 ? 2.388 -10.367 -13.114 1.00 87.12 115 TYR A CA 1
ATOM 901 C C . TYR A 1 115 ? 3.297 -9.552 -14.038 1.00 87.12 115 TYR A C 1
ATOM 903 O O . TYR A 1 115 ? 4.130 -10.139 -14.727 1.00 87.12 115 TYR A O 1
ATOM 911 N N . ALA A 1 116 ? 3.186 -8.221 -14.032 1.00 85.19 116 ALA A N 1
ATOM 912 C CA . ALA A 1 116 ? 3.872 -7.312 -14.951 1.00 85.19 116 ALA A CA 1
ATOM 913 C C . ALA A 1 116 ? 5.374 -7.613 -15.103 1.00 85.19 116 ALA A C 1
ATOM 915 O O . ALA A 1 116 ? 5.893 -7.668 -16.219 1.00 85.19 116 ALA A O 1
ATOM 916 N N . ASN A 1 117 ? 6.066 -7.894 -13.994 1.00 86.56 117 ASN A N 1
ATOM 917 C CA . ASN A 1 117 ? 7.491 -8.234 -14.017 1.00 86.56 117 ASN A CA 1
ATOM 918 C C . ASN A 1 117 ? 7.761 -9.571 -14.721 1.00 86.56 117 ASN A C 1
ATOM 920 O O . ASN A 1 117 ? 8.655 -9.661 -15.561 1.00 86.56 117 ASN A O 1
ATOM 924 N N . VAL A 1 118 ? 6.981 -10.608 -14.404 1.00 90.44 118 VAL A N 1
ATOM 925 C CA . VAL A 1 118 ? 7.146 -11.948 -14.987 1.00 90.44 118 VAL A CA 1
ATOM 926 C C . VAL A 1 118 ? 6.815 -11.926 -16.476 1.00 90.44 118 VAL A C 1
ATOM 928 O O . VAL A 1 118 ? 7.578 -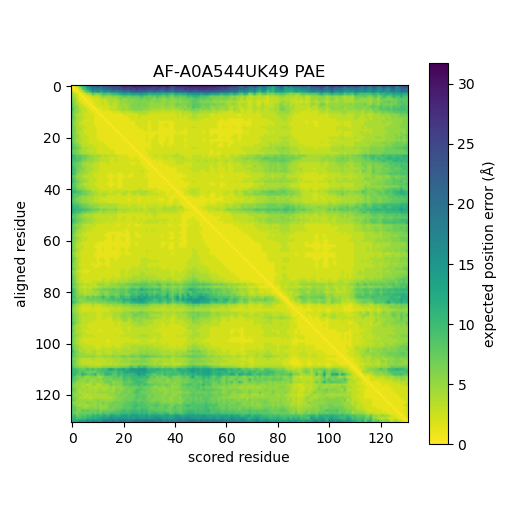12.466 -17.271 1.00 90.44 118 VAL A O 1
ATOM 931 N N . LEU A 1 119 ? 5.736 -11.243 -16.866 1.00 89.19 119 LEU A N 1
ATOM 932 C CA . LEU A 1 119 ? 5.347 -11.076 -18.268 1.00 89.19 119 LEU A CA 1
ATOM 933 C C . LEU A 1 119 ? 6.410 -10.305 -19.060 1.00 89.19 119 LEU A C 1
ATOM 935 O O . LEU A 1 119 ? 6.743 -10.685 -20.182 1.00 89.19 119 LEU A O 1
ATOM 939 N N . SER A 1 120 ? 7.009 -9.276 -18.455 1.00 88.75 120 SER A N 1
ATOM 940 C CA . SER A 1 120 ? 8.111 -8.528 -19.070 1.00 88.75 120 SER A CA 1
ATOM 941 C C . SER A 1 120 ? 9.336 -9.414 -19.303 1.00 88.75 120 SER A C 1
ATOM 943 O O . SER A 1 120 ? 9.911 -9.403 -20.393 1.00 88.75 120 SER A O 1
ATOM 945 N N . PHE A 1 121 ? 9.727 -10.225 -18.314 1.00 92.44 121 PHE A N 1
ATOM 946 C CA . PHE A 1 121 ? 10.836 -11.166 -18.480 1.00 92.44 121 PHE A CA 1
ATOM 947 C C . PHE A 1 121 ? 10.532 -12.244 -19.514 1.00 92.44 121 PHE A C 1
ATOM 949 O O . PHE A 1 121 ? 11.382 -12.515 -20.360 1.00 92.44 121 PHE A O 1
ATOM 956 N N . PHE A 1 122 ? 9.325 -12.808 -19.495 1.00 93.19 122 PHE A N 1
ATOM 957 C CA . PHE A 1 122 ? 8.888 -13.783 -20.486 1.00 93.19 122 PHE A CA 1
ATOM 958 C C . PHE A 1 122 ? 9.011 -13.215 -21.903 1.00 93.19 122 PHE A C 1
ATOM 960 O O . PHE A 1 122 ? 9.660 -13.816 -22.756 1.00 93.19 122 PHE A O 1
ATOM 967 N N . ARG A 1 123 ? 8.527 -11.986 -22.121 1.00 93.00 123 ARG A N 1
ATOM 968 C CA . ARG A 1 123 ? 8.616 -11.322 -23.423 1.00 93.00 123 ARG A CA 1
ATOM 969 C C . ARG A 1 123 ? 10.056 -11.100 -23.890 1.00 93.00 123 ARG A C 1
ATOM 971 O O . ARG A 1 123 ? 10.356 -11.252 -25.073 1.00 93.00 123 ARG A O 1
ATOM 978 N N . ILE A 1 124 ? 10.962 -10.748 -22.977 1.00 94.06 124 ILE A N 1
ATOM 979 C CA . ILE A 1 124 ? 12.393 -10.609 -23.293 1.00 94.06 124 ILE A CA 1
ATOM 980 C C . ILE A 1 124 ? 12.988 -11.955 -23.725 1.00 94.06 124 ILE A C 1
ATOM 982 O O . ILE A 1 124 ? 13.790 -11.991 -24.660 1.00 94.06 124 ILE A O 1
ATOM 986 N N . LEU A 1 125 ? 12.614 -13.051 -23.061 1.00 95.56 125 LEU A N 1
ATOM 987 C CA . LEU A 1 125 ? 13.090 -14.393 -23.399 1.00 95.56 125 LEU A CA 1
ATOM 988 C C . LEU A 1 125 ? 12.574 -14.853 -24.770 1.00 95.56 125 LEU A C 1
ATOM 990 O O . LEU A 1 125 ? 13.376 -15.363 -25.553 1.00 95.56 125 LEU A O 1
ATOM 994 N N . GLU A 1 126 ? 11.301 -14.598 -25.092 1.00 95.94 126 GLU A N 1
ATOM 995 C CA . GLU A 1 126 ? 10.718 -14.893 -26.413 1.00 95.94 126 GLU A CA 1
ATOM 996 C C . GLU A 1 126 ? 11.487 -14.179 -27.535 1.00 95.94 126 GLU A C 1
ATOM 998 O O . GLU A 1 126 ? 11.903 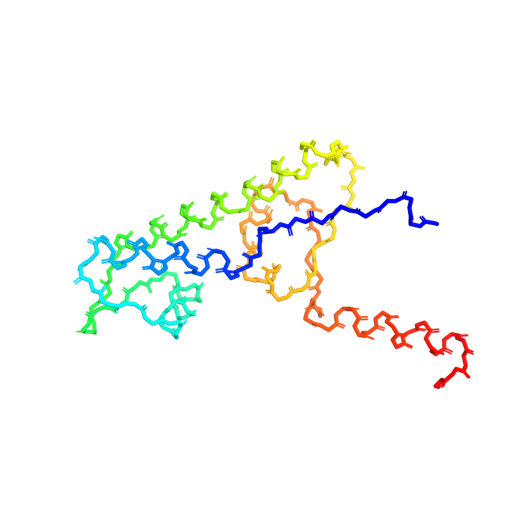-14.788 -28.520 1.00 95.94 126 GLU A O 1
ATOM 1003 N N . VAL A 1 127 ? 11.743 -12.874 -27.377 1.00 95.31 127 VAL A N 1
ATOM 1004 C CA . VAL A 1 127 ? 12.479 -12.082 -28.380 1.00 95.31 127 VAL A CA 1
ATOM 1005 C C . VAL A 1 127 ? 13.916 -12.587 -28.543 1.00 95.31 127 VAL A C 1
ATOM 1007 O O . VAL A 1 127 ? 14.466 -12.563 -29.646 1.00 95.31 127 VAL A O 1
ATOM 1010 N N . LYS A 1 128 ? 14.521 -13.084 -27.459 1.00 95.19 128 LYS A N 1
ATOM 1011 C CA . LYS A 1 128 ? 15.848 -13.712 -27.474 1.00 95.19 128 LYS A CA 1
ATOM 1012 C C . LYS A 1 128 ? 15.844 -15.162 -27.971 1.00 95.19 128 LYS A C 1
ATOM 1014 O O . LYS A 1 128 ? 16.928 -15.727 -28.092 1.00 95.19 128 LYS A O 1
ATOM 1019 N N . LYS A 1 129 ? 14.678 -15.744 -28.282 1.00 91.94 129 LYS A N 1
ATOM 1020 C CA . LYS A 1 129 ? 14.505 -17.151 -28.693 1.00 91.94 129 LYS A CA 1
ATOM 1021 C C . LYS A 1 129 ? 15.042 -18.152 -27.665 1.00 91.94 129 LYS A C 1
ATOM 1023 O O . LYS A 1 129 ? 15.638 -19.164 -28.024 1.00 91.94 129 LYS A O 1
ATOM 1028 N N . LEU A 1 130 ? 14.897 -17.822 -26.384 1.00 87.38 130 LEU A N 1
ATOM 1029 C CA . LEU A 1 130 ? 15.289 -18.692 -25.270 1.00 87.38 130 LEU A CA 1
ATOM 1030 C C . LEU A 1 130 ? 14.113 -19.514 -24.725 1.00 87.38 130 LEU A C 1
ATOM 1032 O O . LEU A 1 130 ? 14.330 -20.427 -23.932 1.00 87.38 130 LEU A O 1
ATOM 1036 N N . VAL A 1 131 ? 12.899 -19.173 -25.155 1.00 80.38 131 VAL A N 1
ATOM 1037 C CA . VAL A 1 131 ? 11.636 -19.897 -24.977 1.00 80.38 131 VAL A CA 1
ATOM 1038 C C . VAL A 1 131 ? 10.850 -19.837 -26.278 1.00 80.38 131 VAL A C 1
ATOM 1040 O O . VAL A 1 131 ? 11.120 -18.900 -27.071 1.00 80.38 131 VAL A O 1
#

Nearest PDB structures (foldseek):
  4isg-assembly1_A  TM=5.928E-01  e=2.264E+00  Homo sapiens
  7a5p-assembly1_A  TM=3.667E-01  e=1.164E+00  Homo sapiens
  3eoz-assembly1_A  TM=4.634E-01  e=3.673E+00  Plasmodium falciparum 3D7
  3jb9-assembly1_A  TM=4.571E-01  e=3.673E+00  Schizosaccharomyces pombe 972h-

Sequence (131 aa):
MLDSMVIGNSGINILRSKVAEKMASHYGITVSDADVEHILKEGYLYTNGRKQEESKEIIHKLIETHVTEIFNFAKSRSITFNNISITFCGGGSLLLKEEILRQFPNAVIEQDSQYANVLSFFRILEVKKLV

Foldseek 3Di:
DCPDDDDDPLDVVVLLVVLQVVCCVVVVDHADSVQSVVCLVVLFHDDPNRTDVVSNVVSVVSLLVSLVVVVVVCVVVVNDPPPDEAEAAAPVCVSSVVNNCVVPVRYHYDPVRNCVVVVVVVVVCVVVVVD

Radius of gyration: 17.87 Å; Cα contacts (8 Å, |Δi|>4): 113; chains: 1; bounding box: 41×37×51 Å

Solvent-accessible surface area (backbone atoms only — not comparable to full-atom values): 7849 Å² total; per-residue (Å²): 130,86,92,75,87,87,88,81,86,81,46,62,69,54,54,46,51,54,50,31,54,49,51,19,68,74,70,73,48,90,58,52,77,67,52,40,51,48,26,72,72,71,46,40,46,68,58,97,90,40,74,40,76,68,41,30,60,55,52,50,52,52,52,52,50,52,54,50,49,50,53,50,54,42,44,75,70,74,49,77,78,75,98,56,85,46,76,41,61,32,64,58,41,67,78,42,36,71,57,50,37,70,78,38,70,75,50,43,71,49,89,58,18,75,46,46,68,60,55,52,52,51,52,54,34,44,77,68,65,77,96

Secondary structure (DSSP, 8-state):
-----------HHHHHHHHHHHHHHHHT----HHHHHHHHHHSSEEETTEEETTHHHHHHHHHHHHHHHHHHHHHHTT---TT---EE-SHHHHHTHHHHHHH-TTPEEPTTTTTHHHHHHHHHHHHTT--

pLDDT: mean 92.08, std 7.36, range [40.28, 97.94]

Mean predicted aligned error: 4.56 Å

Organism: Lysinibacillus sphaericus (NCBI:txid1421)

InterPro domains:
  IPR043129 ATPase, nucleotide binding domain [SSF53067] (9-124)